Protein AF-A0A1G9Z323-F1 (afdb_monomer_lite)

Foldseek 3Di:
DDDDDPPPLVPVAPPLPPDPALLVSLLVSLVDFPPDPPDFQPFRPLVVQCVVPVPCPDPSNVSSVVSLVVQLVVQLVSLVVNVFPRSSVLSNVSSVLSNVLRVVCRVVSHRPSSVVSSVVNNVSSCVRNDDPVVVPPPDPDDDDDPPDDDDD

Secondary structure (DSSP, 8-state):
--PPPTT-GGGTS----S-S-HHHHHHHTTS-PPS-TTS-----HHHHHHHH---TTSTTHHHHHHHHHHHHHHHHHHHHHHT-SSHHHHHHHHHHHHHHHHHHHHHHT-TTHHHHHHHHHHHHHHHHHS-GGGTTT-PPP-PPP-------

pLDDT: mean 81.11, std 19.28, range [37.25, 98.56]

Organism: NCBI:txid1196353

Structure (mmCIF, N/CA/C/O backbone):
data_AF-A0A1G9Z323-F1
#
_entry.id   AF-A0A1G9Z323-F1
#
loop_
_atom_site.group_PDB
_atom_site.id
_atom_site.type_symbol
_atom_site.label_atom_id
_atom_site.label_alt_id
_atom_site.label_comp_id
_atom_site.label_asym_id
_atom_site.label_entity_id
_atom_site.label_seq_id
_atom_site.pdbx_PDB_in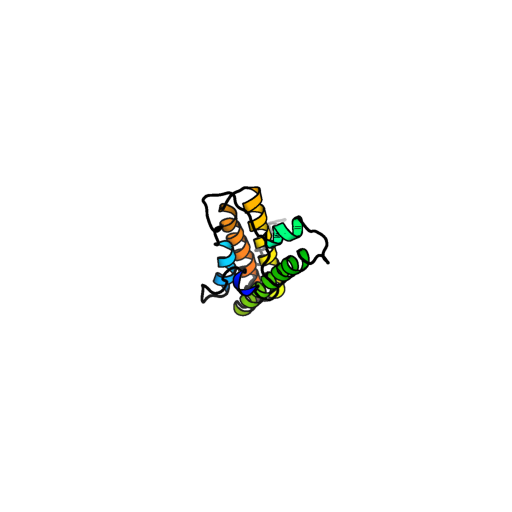s_code
_atom_site.Cartn_x
_atom_site.Cartn_y
_atom_site.Cartn_z
_atom_site.occupancy
_atom_site.B_iso_or_equiv
_atom_site.auth_seq_id
_atom_site.auth_comp_id
_atom_site.auth_asym_id
_atom_site.auth_atom_id
_atom_site.pdbx_PDB_model_num
ATOM 1 N N . MET A 1 1 ? 15.141 -8.769 -15.976 1.00 46.91 1 MET A N 1
ATOM 2 C CA . MET A 1 1 ? 14.398 -8.948 -14.710 1.00 46.91 1 MET A CA 1
ATOM 3 C C . MET A 1 1 ? 13.482 -10.142 -14.918 1.00 46.91 1 MET A C 1
ATOM 5 O O . MET A 1 1 ? 12.571 -10.039 -15.725 1.00 46.91 1 MET A O 1
ATOM 9 N N . VAL A 1 2 ? 13.796 -11.306 -14.347 1.00 49.12 2 VAL A N 1
ATOM 10 C CA . VAL A 1 2 ? 12.956 -12.503 -14.525 1.00 49.12 2 VAL A CA 1
ATOM 11 C C . VAL A 1 2 ? 11.829 -12.407 -13.503 1.00 49.12 2 VAL A C 1
ATOM 13 O O . VAL A 1 2 ? 12.080 -12.536 -12.307 1.00 49.12 2 VAL A O 1
ATOM 16 N N . LEU A 1 3 ? 10.610 -12.105 -13.957 1.00 46.03 3 LEU A N 1
ATOM 17 C CA . LEU A 1 3 ? 9.428 -12.215 -13.103 1.00 46.03 3 LEU A CA 1
ATOM 18 C C . LEU A 1 3 ? 9.233 -13.699 -12.746 1.00 46.03 3 LEU A C 1
ATOM 20 O O . LEU A 1 3 ? 9.379 -14.555 -13.624 1.00 46.03 3 LEU A O 1
ATOM 24 N N . PRO A 1 4 ? 8.935 -14.033 -11.482 1.00 43.94 4 PRO A N 1
ATOM 25 C CA . PRO A 1 4 ? 8.669 -15.412 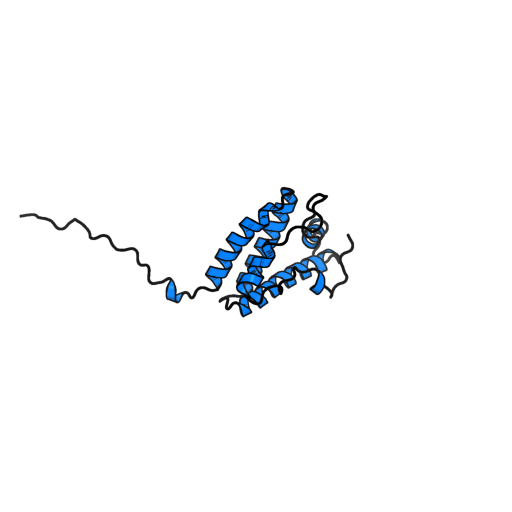-11.097 1.00 43.94 4 PRO A CA 1
ATOM 26 C C . PRO A 1 4 ? 7.428 -15.958 -11.832 1.00 43.94 4 PRO A C 1
ATOM 28 O O . PRO A 1 4 ? 6.552 -15.183 -12.226 1.00 43.94 4 PRO A O 1
ATOM 31 N N . PRO A 1 5 ? 7.334 -17.288 -12.026 1.00 37.25 5 PRO A N 1
ATOM 32 C CA . PRO A 1 5 ? 6.228 -17.902 -12.754 1.00 37.25 5 PRO A CA 1
ATOM 33 C C . PRO A 1 5 ? 4.869 -17.645 -12.069 1.00 37.25 5 PRO A C 1
ATOM 35 O O . PRO A 1 5 ? 4.803 -17.569 -10.835 1.00 37.25 5 PRO A O 1
ATOM 38 N N . PRO A 1 6 ? 3.775 -17.537 -12.848 1.00 39.00 6 PRO A N 1
ATOM 39 C CA . PRO A 1 6 ? 2.434 -17.295 -12.320 1.00 39.00 6 PRO A CA 1
ATOM 40 C C . PRO A 1 6 ? 2.014 -18.424 -11.367 1.00 39.00 6 PRO A C 1
ATOM 42 O O . PRO A 1 6 ? 2.184 -19.600 -11.677 1.00 39.00 6 PRO A O 1
ATOM 45 N N . GLY A 1 7 ? 1.488 -18.062 -10.191 1.00 37.47 7 GLY A N 1
ATOM 46 C CA . GLY A 1 7 ? 1.040 -19.012 -9.159 1.00 37.47 7 GLY A CA 1
ATOM 47 C C . GLY A 1 7 ? 1.891 -19.064 -7.882 1.00 37.47 7 GLY A C 1
ATOM 48 O O . GLY A 1 7 ? 1.507 -19.744 -6.941 1.00 37.47 7 GLY A O 1
ATOM 49 N N . ARG A 1 8 ? 3.010 -18.323 -7.801 1.00 44.72 8 ARG A N 1
ATOM 50 C CA . ARG A 1 8 ? 3.801 -18.129 -6.562 1.00 44.72 8 ARG A CA 1
ATOM 51 C C . ARG A 1 8 ? 3.848 -16.660 -6.113 1.00 44.72 8 ARG A C 1
ATOM 53 O O . ARG A 1 8 ? 4.917 -16.130 -5.826 1.00 44.72 8 ARG A O 1
ATOM 60 N N . ALA A 1 9 ? 2.704 -15.975 -6.076 1.00 42.34 9 ALA A N 1
ATOM 61 C CA . ALA A 1 9 ? 2.638 -14.619 -5.510 1.00 42.34 9 ALA A CA 1
ATOM 62 C C . ALA A 1 9 ? 2.824 -14.609 -3.977 1.00 42.34 9 ALA A C 1
ATOM 64 O O . ALA A 1 9 ? 3.216 -13.585 -3.420 1.00 42.34 9 ALA A O 1
ATOM 65 N N . ASP A 1 10 ? 2.632 -15.760 -3.317 1.00 43.06 10 ASP A N 1
ATOM 66 C CA . ASP A 1 10 ? 2.733 -15.926 -1.860 1.00 43.06 10 ASP A CA 1
ATOM 67 C C . ASP A 1 10 ? 4.076 -15.477 -1.269 1.00 43.06 10 ASP A C 1
ATOM 69 O O . ASP A 1 10 ? 4.110 -15.010 -0.137 1.00 43.06 10 ASP A O 1
ATOM 73 N N . GLY A 1 11 ? 5.172 -15.572 -2.031 1.00 41.16 11 GLY A N 1
ATOM 74 C CA . GLY A 1 11 ? 6.513 -15.183 -1.576 1.00 41.16 11 GLY A CA 1
ATOM 75 C C . GLY A 1 11 ? 6.977 -13.784 -1.996 1.00 41.16 11 GLY A C 1
ATOM 76 O O . GLY A 1 11 ? 8.078 -13.388 -1.613 1.00 41.16 11 GLY A O 1
ATOM 77 N N . LEU A 1 12 ? 6.199 -13.050 -2.806 1.00 51.47 12 LEU A N 1
ATOM 78 C CA . LEU A 1 12 ? 6.591 -11.718 -3.303 1.00 51.47 12 LEU A CA 1
ATOM 79 C C . LEU A 1 12 ? 5.801 -10.567 -2.690 1.00 51.47 12 LEU A C 1
ATOM 81 O O . LEU A 1 12 ? 6.217 -9.417 -2.812 1.00 51.47 12 LEU A O 1
ATOM 85 N N . LEU A 1 13 ? 4.688 -10.875 -2.031 1.00 56.59 13 LEU A N 1
ATOM 86 C CA . LEU A 1 13 ? 3.929 -9.895 -1.273 1.00 56.59 13 LEU A CA 1
ATOM 87 C C . LEU A 1 13 ? 4.669 -9.582 0.036 1.00 56.59 13 LEU A C 1
ATOM 89 O O . LEU A 1 13 ? 5.455 -10.402 0.524 1.00 56.59 13 LEU A O 1
ATOM 93 N N . PRO A 1 14 ? 4.475 -8.388 0.617 1.00 58.28 14 PRO A N 1
ATOM 94 C CA . PRO A 1 14 ? 4.957 -8.118 1.963 1.00 58.28 14 PRO A CA 1
ATOM 95 C C . PRO A 1 14 ? 4.448 -9.202 2.925 1.00 58.28 14 PRO A C 1
ATOM 97 O O . PRO A 1 14 ? 3.322 -9.659 2.752 1.00 58.28 14 PRO A O 1
ATOM 100 N N . SER A 1 15 ? 5.250 -9.634 3.909 1.00 58.53 15 SER A N 1
ATOM 101 C CA . SER A 1 15 ? 4.702 -10.470 4.989 1.00 58.53 15 SER A CA 1
ATOM 102 C C . SER A 1 15 ? 3.662 -9.621 5.706 1.00 58.53 15 SER A C 1
ATOM 104 O O . SER A 1 15 ? 3.999 -8.560 6.225 1.00 58.53 15 SER A O 1
ATOM 106 N N . LEU A 1 16 ? 2.400 -10.036 5.652 1.00 63.16 16 LEU A N 1
ATOM 107 C CA . LEU A 1 16 ? 1.292 -9.323 6.288 1.00 63.16 16 LEU A CA 1
ATOM 108 C C . LEU A 1 16 ? 0.919 -9.948 7.641 1.00 63.16 16 LEU A C 1
ATOM 110 O O . LEU A 1 16 ? -0.048 -9.524 8.262 1.00 63.16 16 LEU A O 1
ATOM 114 N N . GLU A 1 17 ? 1.643 -10.976 8.093 1.00 59.97 17 GLU A N 1
ATOM 115 C CA . GLU A 1 17 ? 1.216 -11.855 9.194 1.00 59.97 17 GLU A CA 1
ATOM 116 C C . GLU A 1 17 ? 2.086 -11.751 10.456 1.00 59.97 17 GLU A C 1
ATOM 118 O O . GLU A 1 17 ? 1.937 -12.545 11.381 1.00 59.97 17 GLU A O 1
ATOM 123 N N . ASP A 1 18 ? 2.963 -10.749 10.540 1.00 62.66 18 ASP A N 1
ATOM 124 C CA . ASP A 1 18 ? 3.936 -10.641 11.637 1.00 62.66 18 ASP A CA 1
ATOM 125 C C . ASP A 1 18 ? 3.304 -10.165 12.971 1.00 62.66 18 ASP A C 1
ATOM 127 O O . ASP A 1 18 ? 3.907 -10.302 14.035 1.00 62.66 18 ASP A O 1
ATOM 131 N N . SER A 1 19 ? 2.067 -9.650 12.944 1.00 70.44 19 SER A N 1
ATOM 132 C CA . SER A 1 19 ? 1.304 -9.206 14.123 1.00 70.44 19 SER A CA 1
ATOM 133 C C . SER A 1 19 ? 0.030 -10.031 14.315 1.00 70.44 19 SER A C 1
ATOM 135 O O . SER A 1 19 ? -0.594 -10.445 13.346 1.00 70.44 19 SER A O 1
ATOM 137 N N . ARG A 1 20 ? -0.415 -10.237 15.563 1.00 77.50 20 ARG A N 1
ATOM 138 C CA . ARG A 1 20 ? -1.744 -10.822 15.855 1.00 77.50 20 ARG A CA 1
ATOM 139 C C . ARG A 1 20 ? -2.885 -9.807 15.756 1.00 77.50 20 ARG A C 1
ATOM 141 O O . ARG A 1 20 ? -4.040 -10.219 15.753 1.00 77.50 20 ARG A O 1
ATOM 148 N N . ASP A 1 21 ? -2.570 -8.516 15.691 1.00 90.88 21 ASP A N 1
ATOM 149 C CA . ASP A 1 21 ? -3.542 -7.434 15.534 1.00 90.88 21 ASP A CA 1
ATOM 150 C C . ASP A 1 21 ? -3.726 -7.104 14.039 1.00 90.88 21 ASP A C 1
ATOM 152 O O . ASP A 1 21 ? -2.789 -6.589 13.421 1.00 90.88 21 ASP A O 1
ATOM 156 N N . PRO A 1 22 ? -4.909 -7.365 13.441 1.00 93.75 22 PRO A N 1
ATOM 157 C CA . PRO A 1 22 ? -5.188 -7.041 12.044 1.00 93.75 22 PRO A CA 1
ATOM 158 C C . PRO A 1 22 ? -5.015 -5.556 11.707 1.00 93.75 22 PRO A C 1
ATOM 160 O O . PRO A 1 22 ? -4.622 -5.237 10.588 1.00 93.75 22 PRO A O 1
ATOM 163 N N . ARG A 1 23 ? -5.269 -4.641 12.654 1.00 94.62 23 ARG A N 1
ATOM 164 C CA . ARG A 1 23 ? -5.029 -3.209 12.435 1.00 94.62 23 ARG A CA 1
ATOM 165 C C . ARG A 1 23 ? -3.541 -2.959 12.223 1.00 94.62 23 ARG A C 1
ATOM 167 O O . ARG A 1 23 ? -3.158 -2.322 11.247 1.00 94.62 23 ARG A O 1
ATOM 174 N N . GLU A 1 24 ? -2.707 -3.499 13.102 1.00 93.19 24 GLU A N 1
ATOM 175 C CA . GLU A 1 24 ? -1.256 -3.358 12.992 1.00 93.19 24 GLU A CA 1
ATOM 176 C C . GLU A 1 24 ? -0.695 -4.066 11.751 1.00 93.19 24 GLU A C 1
ATOM 178 O O . GLU A 1 24 ? 0.210 -3.538 11.115 1.00 93.19 24 GLU A O 1
ATOM 183 N N . GLN A 1 25 ? -1.270 -5.200 11.334 1.00 92.88 25 GLN A N 1
ATOM 184 C CA . GLN A 1 25 ? -0.898 -5.858 10.074 1.00 92.88 25 GLN A CA 1
ATOM 185 C C . GLN A 1 25 ? -1.069 -4.935 8.855 1.00 92.88 25 GLN A C 1
ATOM 187 O O . GLN A 1 25 ? -0.214 -4.936 7.971 1.00 92.88 25 GLN A O 1
ATOM 192 N N . LEU A 1 26 ? -2.142 -4.132 8.803 1.00 94.62 26 LEU A N 1
ATOM 193 C CA . LEU A 1 26 ? -2.359 -3.160 7.720 1.00 94.62 26 LEU A CA 1
ATOM 194 C C . LEU A 1 26 ? -1.310 -2.042 7.727 1.00 94.62 26 LEU A C 1
ATOM 196 O O . LEU A 1 26 ? -0.897 -1.583 6.663 1.00 94.62 26 LEU A O 1
ATOM 200 N N . LEU A 1 27 ? -0.877 -1.600 8.911 1.00 94.69 27 LEU A N 1
ATOM 201 C CA . LEU A 1 27 ? 0.096 -0.514 9.056 1.00 94.69 27 LEU A CA 1
ATOM 202 C C . LEU A 1 27 ? 1.533 -0.979 8.797 1.00 94.69 27 LEU A C 1
ATOM 204 O O . LEU A 1 27 ? 2.307 -0.257 8.167 1.00 94.69 27 LEU A O 1
ATOM 208 N N . ALA A 1 28 ? 1.871 -2.204 9.206 1.00 91.31 28 ALA A N 1
ATOM 209 C CA . ALA A 1 28 ? 3.203 -2.792 9.058 1.00 91.31 28 ALA A CA 1
ATOM 210 C C . ALA A 1 28 ? 3.681 -2.867 7.596 1.00 91.31 28 ALA A C 1
ATOM 212 O O . ALA A 1 28 ? 4.881 -2.883 7.316 1.00 91.31 28 ALA A O 1
ATOM 213 N N . VAL A 1 29 ? 2.750 -2.840 6.640 1.00 90.12 29 VAL A N 1
ATOM 214 C CA . VAL A 1 29 ? 3.031 -2.775 5.198 1.00 90.12 29 VAL A CA 1
ATOM 215 C C . VAL A 1 29 ? 3.920 -1.582 4.827 1.00 90.12 29 VAL A C 1
ATOM 217 O O . VAL A 1 29 ? 4.718 -1.677 3.891 1.00 90.12 29 VAL A O 1
ATOM 220 N N . PHE A 1 30 ? 3.820 -0.481 5.574 1.00 91.25 30 PHE A N 1
ATOM 221 C CA . PHE A 1 30 ? 4.542 0.768 5.324 1.00 91.25 30 PHE A CA 1
ATOM 222 C C . PHE A 1 30 ? 5.876 0.881 6.079 1.00 91.25 30 PHE A C 1
ATOM 224 O O . PHE A 1 30 ? 6.666 1.774 5.781 1.00 91.25 30 PHE A O 1
ATOM 231 N N . ASP A 1 31 ? 6.172 -0.044 6.997 1.00 84.56 31 ASP A N 1
ATOM 232 C CA . ASP A 1 31 ? 7.422 -0.044 7.777 1.00 84.56 31 ASP A CA 1
ATOM 233 C C . ASP A 1 31 ? 8.593 -0.683 7.019 1.00 84.56 31 ASP A C 1
ATOM 235 O O . ASP A 1 31 ? 9.750 -0.650 7.453 1.00 84.56 31 ASP A O 1
ATOM 239 N N . ARG A 1 32 ? 8.302 -1.325 5.884 1.00 70.69 32 ARG A N 1
ATOM 240 C CA . ARG A 1 32 ? 9.277 -2.139 5.172 1.00 70.69 32 ARG A CA 1
ATOM 241 C C . ARG A 1 32 ? 10.321 -1.266 4.488 1.00 70.69 32 ARG A C 1
ATOM 243 O O . ARG A 1 32 ? 10.065 -0.643 3.459 1.00 70.69 32 ARG A O 1
ATOM 250 N N . LYS A 1 33 ? 11.546 -1.325 5.005 1.00 66.31 33 LYS A N 1
ATOM 251 C CA . LYS A 1 33 ? 12.719 -0.783 4.317 1.00 66.31 33 LYS A CA 1
ATOM 252 C C . LYS A 1 33 ? 13.026 -1.594 3.048 1.00 66.31 33 LYS A C 1
ATOM 254 O O . LYS A 1 33 ? 12.846 -2.820 3.050 1.00 66.31 33 LYS A O 1
ATOM 259 N N . PRO A 1 34 ? 13.503 -0.951 1.967 1.00 60.59 34 PRO A N 1
ATOM 260 C CA . PRO A 1 34 ? 14.087 -1.665 0.837 1.00 60.59 34 PRO A CA 1
ATOM 261 C C . PRO A 1 34 ? 15.168 -2.637 1.340 1.00 60.59 34 PRO A C 1
ATOM 263 O O . PRO A 1 34 ? 15.962 -2.277 2.209 1.00 60.59 34 PRO A O 1
ATOM 266 N N . ARG A 1 35 ? 15.184 -3.880 0.838 1.00 53.75 35 ARG A N 1
ATOM 267 C CA . ARG A 1 35 ? 16.303 -4.800 1.104 1.00 53.75 35 ARG A CA 1
ATOM 268 C C . ARG A 1 35 ? 17.551 -4.269 0.391 1.00 53.75 35 ARG A C 1
ATOM 270 O O . ARG A 1 35 ? 17.429 -3.829 -0.748 1.00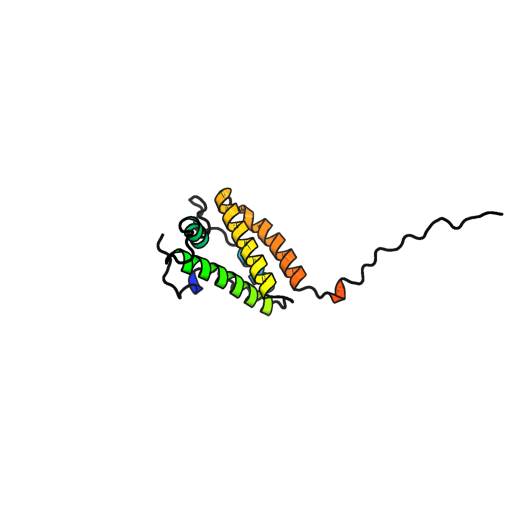 53.75 35 ARG A O 1
ATOM 277 N N . ASP A 1 36 ? 18.693 -4.358 1.071 1.00 53.56 36 ASP A N 1
ATOM 278 C CA . ASP A 1 36 ? 20.028 -3.907 0.652 1.00 53.56 36 ASP A CA 1
ATOM 279 C C . ASP A 1 36 ? 20.160 -2.385 0.456 1.00 53.56 36 ASP A C 1
ATOM 281 O O . ASP A 1 36 ? 19.875 -1.830 -0.602 1.00 53.56 36 ASP A O 1
ATOM 285 N N . THR A 1 37 ? 20.630 -1.698 1.501 1.00 56.72 37 THR A N 1
ATOM 286 C CA . THR A 1 37 ? 20.827 -0.236 1.535 1.00 56.72 37 THR A CA 1
ATOM 287 C C . THR A 1 37 ? 22.161 0.235 0.951 1.00 56.72 37 THR A C 1
ATOM 289 O O . THR A 1 37 ? 22.461 1.423 1.017 1.00 56.72 37 THR A O 1
ATOM 292 N N . ASP A 1 38 ? 22.958 -0.656 0.360 1.00 68.44 38 ASP A N 1
ATOM 293 C CA . ASP A 1 38 ? 24.254 -0.283 -0.224 1.00 68.44 38 ASP A CA 1
ATOM 294 C C . ASP A 1 38 ? 24.123 0.294 -1.652 1.00 68.44 38 ASP A C 1
ATOM 296 O O . ASP A 1 38 ? 25.120 0.672 -2.266 1.00 68.44 38 ASP A O 1
ATOM 300 N N . GLY A 1 39 ? 22.900 0.388 -2.201 1.00 78.50 39 GLY A N 1
ATOM 301 C CA . GLY A 1 39 ? 22.647 0.869 -3.564 1.00 78.50 39 GLY A CA 1
ATOM 302 C C . GLY A 1 39 ? 21.328 1.637 -3.761 1.00 78.50 39 GLY A C 1
ATOM 303 O O . GLY A 1 39 ? 20.545 1.794 -2.824 1.00 78.50 39 GLY A O 1
ATOM 304 N N . PRO A 1 40 ? 21.066 2.140 -4.987 1.00 85.12 40 PRO A N 1
ATOM 305 C CA . PRO A 1 40 ? 19.868 2.925 -5.294 1.00 85.12 40 PRO A CA 1
ATOM 306 C C . PRO A 1 40 ? 18.562 2.151 -5.084 1.00 85.12 40 PRO A C 1
ATOM 308 O O . PRO A 1 40 ? 18.471 0.966 -5.416 1.00 85.12 40 PRO A O 1
ATOM 311 N N . ILE A 1 41 ? 17.511 2.843 -4.640 1.00 85.94 41 ILE A N 1
ATOM 312 C CA . ILE A 1 41 ? 16.178 2.260 -4.449 1.00 85.94 41 ILE A CA 1
ATOM 313 C C . ILE A 1 41 ? 15.580 1.868 -5.804 1.00 85.94 41 ILE A C 1
ATOM 315 O O . ILE A 1 41 ? 15.277 2.710 -6.646 1.00 85.94 41 ILE A O 1
ATOM 319 N N . ARG A 1 42 ? 15.349 0.566 -6.004 1.00 85.00 42 ARG A N 1
ATOM 320 C CA . ARG A 1 42 ? 14.825 0.013 -7.270 1.00 85.00 42 ARG A CA 1
ATOM 321 C C . ARG A 1 42 ? 13.303 -0.107 -7.334 1.00 85.00 42 ARG A C 1
ATOM 323 O O . ARG A 1 42 ? 12.779 -0.476 -8.381 1.00 85.00 42 ARG A O 1
ATOM 330 N N . GLY A 1 43 ? 12.602 0.221 -6.252 1.00 86.50 43 GLY A N 1
ATOM 331 C CA . GLY A 1 43 ? 11.141 0.207 -6.202 1.00 86.50 43 GLY A CA 1
ATOM 332 C C . GLY A 1 43 ? 10.529 -1.192 -6.304 1.00 86.50 43 GLY A C 1
ATOM 333 O O . GLY A 1 43 ? 11.150 -2.192 -5.943 1.00 86.50 43 GLY A O 1
ATOM 334 N N . CYS A 1 44 ? 9.289 -1.257 -6.792 1.00 89.69 44 CYS A N 1
ATOM 335 C CA . CYS A 1 44 ? 8.552 -2.504 -6.981 1.00 89.69 44 CYS A CA 1
ATOM 336 C C . CYS A 1 44 ? 8.841 -3.086 -8.376 1.00 89.69 44 CYS A C 1
ATOM 338 O O . CYS A 1 44 ? 8.571 -2.416 -9.377 1.00 89.69 44 CYS A O 1
ATOM 340 N N . PRO A 1 45 ? 9.310 -4.344 -8.486 1.00 89.69 45 PRO A N 1
ATOM 341 C CA . PRO A 1 45 ? 9.607 -4.957 -9.781 1.00 89.69 45 PRO A CA 1
ATOM 342 C C . PRO A 1 45 ? 8.377 -5.057 -10.695 1.00 89.69 45 PRO A C 1
ATOM 344 O O . PRO A 1 45 ? 8.521 -4.979 -11.910 1.00 89.69 45 PRO A O 1
ATOM 347 N N . PHE A 1 46 ? 7.169 -5.181 -10.137 1.00 91.62 46 PHE A N 1
ATOM 348 C CA . PHE A 1 46 ? 5.939 -5.246 -10.928 1.00 91.62 46 PHE A CA 1
ATOM 349 C C . PHE A 1 46 ? 5.506 -3.890 -11.476 1.00 91.62 46 PHE A C 1
ATOM 351 O O . PHE A 1 46 ? 5.083 -3.828 -12.626 1.00 91.62 46 PHE A O 1
ATOM 358 N N . LEU A 1 47 ? 5.644 -2.810 -10.694 1.00 91.38 47 LEU A N 1
ATOM 359 C CA . LEU A 1 47 ? 5.392 -1.456 -11.201 1.00 91.38 47 LEU A CA 1
ATOM 360 C C . LEU A 1 47 ? 6.360 -1.139 -12.341 1.00 91.38 47 LEU A C 1
ATOM 362 O O . LEU A 1 47 ? 5.930 -0.717 -13.407 1.00 91.38 47 LEU A O 1
ATOM 366 N N . ASN A 1 48 ? 7.647 -1.438 -12.152 1.00 92.25 48 ASN A N 1
ATOM 367 C CA . ASN A 1 48 ? 8.654 -1.238 -13.191 1.00 92.25 48 ASN A CA 1
ATOM 368 C C . ASN A 1 48 ? 8.334 -2.056 -14.451 1.00 92.25 48 ASN A C 1
ATOM 370 O O . ASN A 1 48 ? 8.393 -1.530 -15.554 1.00 92.25 48 ASN A O 1
ATOM 374 N N . ALA A 1 49 ? 7.949 -3.328 -14.301 1.00 93.31 49 ALA A N 1
ATOM 375 C CA . ALA A 1 49 ? 7.578 -4.169 -15.437 1.00 93.31 49 ALA A CA 1
ATOM 376 C C . ALA A 1 49 ? 6.358 -3.630 -16.205 1.00 93.31 49 ALA A C 1
ATOM 378 O O . ALA A 1 49 ? 6.358 -3.671 -17.431 1.00 93.31 49 ALA A O 1
ATOM 379 N N . ALA A 1 50 ? 5.344 -3.115 -15.502 1.00 93.75 50 ALA A N 1
ATOM 380 C CA . ALA A 1 50 ? 4.161 -2.529 -16.130 1.00 93.75 50 ALA A CA 1
ATOM 381 C C . ALA A 1 50 ? 4.468 -1.206 -16.855 1.00 93.75 50 ALA A C 1
ATOM 383 O O . ALA A 1 50 ? 3.876 -0.931 -17.893 1.00 93.75 50 ALA A O 1
ATOM 384 N N . VAL A 1 51 ? 5.413 -0.410 -16.341 1.00 94.56 51 VAL A N 1
ATOM 385 C CA . VAL A 1 51 ? 5.884 0.822 -16.999 1.00 94.56 51 VAL A CA 1
ATOM 386 C C . VAL A 1 51 ? 6.659 0.510 -18.281 1.00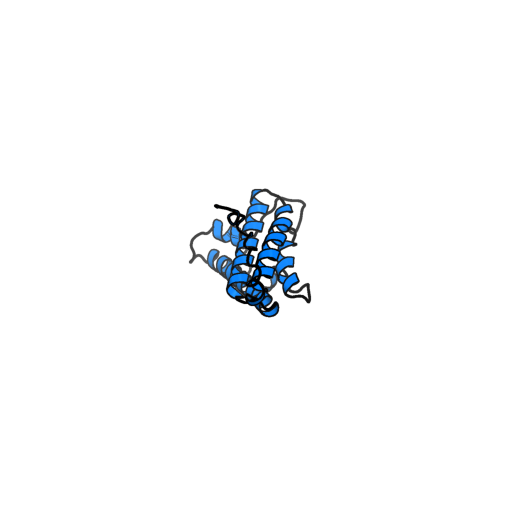 94.56 51 VAL A C 1
ATOM 388 O O . VAL A 1 51 ? 6.411 1.133 -19.308 1.00 94.56 51 VAL A O 1
ATOM 391 N N . GLU A 1 52 ? 7.576 -0.459 -18.236 1.00 95.75 52 GLU A N 1
ATOM 392 C CA . GLU A 1 52 ? 8.407 -0.835 -19.391 1.00 95.75 52 GLU A CA 1
ATOM 393 C C . GLU A 1 52 ? 7.617 -1.577 -20.479 1.00 95.75 52 GLU A C 1
ATOM 395 O O . GLU A 1 52 ? 7.988 -1.567 -21.652 1.00 95.75 52 GLU A O 1
ATOM 400 N N . VAL A 1 53 ? 6.528 -2.249 -20.098 1.00 96.62 53 VAL A N 1
ATOM 401 C CA . VAL A 1 53 ? 5.721 -3.069 -21.001 1.00 96.62 53 VAL A CA 1
ATOM 402 C C . VAL A 1 53 ? 4.241 -2.715 -20.837 1.00 96.62 53 VAL A C 1
ATOM 404 O O . VAL A 1 53 ? 3.542 -3.404 -20.099 1.00 96.62 53 VAL A O 1
ATOM 407 N N . PRO A 1 54 ? 3.743 -1.668 -21.517 1.00 94.19 54 PRO A N 1
ATOM 408 C CA . PRO A 1 54 ? 2.410 -1.115 -21.262 1.00 94.19 54 PRO A CA 1
ATOM 409 C C . PRO A 1 54 ? 1.253 -1.902 -21.899 1.00 94.19 54 PRO A C 1
ATOM 411 O O . PRO A 1 54 ? 0.097 -1.630 -21.584 1.00 94.19 54 PRO A O 1
ATOM 414 N N . ASP A 1 55 ? 1.527 -2.843 -22.809 1.00 96.81 55 ASP A N 1
ATOM 415 C CA . ASP A 1 55 ? 0.483 -3.662 -23.436 1.00 96.81 55 ASP A CA 1
ATOM 416 C C . ASP A 1 55 ? -0.137 -4.625 -22.401 1.00 96.81 55 ASP A C 1
ATOM 418 O O . ASP A 1 55 ? 0.563 -5.522 -21.913 1.00 96.81 55 ASP A O 1
ATOM 422 N N . PRO A 1 56 ? -1.438 -4.485 -22.076 1.00 93.06 56 PRO A N 1
ATOM 423 C CA . PRO A 1 56 ? -2.089 -5.294 -21.054 1.00 93.06 56 PRO A CA 1
ATOM 424 C C . PRO A 1 56 ? -2.138 -6.789 -21.385 1.00 93.06 56 PRO A C 1
ATOM 426 O O . PRO A 1 56 ? -2.175 -7.604 -20.458 1.00 93.06 56 PRO A O 1
ATOM 429 N N . GLU A 1 57 ? -2.090 -7.156 -22.669 1.00 94.88 57 GLU A N 1
ATOM 430 C CA . GLU A 1 57 ? -2.120 -8.549 -23.120 1.00 94.88 57 GLU A CA 1
ATOM 431 C C . GLU A 1 57 ? -0.727 -9.193 -23.137 1.00 94.88 57 GLU A C 1
ATOM 433 O O . GLU A 1 57 ? -0.601 -10.421 -23.227 1.00 94.88 57 GLU A O 1
ATOM 438 N N . HIS A 1 58 ? 0.333 -8.397 -22.966 1.00 96.19 58 HIS A N 1
ATOM 439 C CA . HIS A 1 58 ? 1.700 -8.890 -22.992 1.00 96.19 58 HIS A CA 1
ATOM 440 C C . HIS A 1 58 ? 1.979 -9.856 -21.819 1.00 96.19 58 HIS A C 1
ATOM 442 O O . HIS A 1 58 ? 1.627 -9.571 -20.665 1.00 96.19 58 HIS A O 1
ATOM 448 N N . PRO A 1 59 ? 2.693 -10.980 -22.045 1.00 94.06 59 PRO A N 1
ATOM 449 C CA . PRO A 1 59 ? 2.961 -11.997 -21.017 1.00 94.06 59 PRO A CA 1
ATOM 450 C C . PRO A 1 59 ? 3.751 -11.493 -19.797 1.00 94.06 59 PRO A C 1
ATOM 452 O O . PRO A 1 59 ? 3.729 -12.132 -18.750 1.00 94.06 59 PRO A O 1
ATOM 455 N N . VAL A 1 60 ? 4.433 -10.350 -19.915 1.00 90.69 60 VAL A N 1
ATOM 456 C CA . VAL A 1 60 ? 5.130 -9.665 -18.805 1.00 90.69 60 VAL A CA 1
ATOM 457 C C . VAL A 1 60 ? 4.191 -8.756 -18.007 1.00 90.69 60 VAL A C 1
ATOM 459 O O . VAL A 1 60 ? 4.298 -8.702 -16.782 1.00 90.69 60 VAL A O 1
ATOM 462 N N . HIS A 1 61 ? 3.250 -8.074 -18.667 1.00 93.56 61 HIS A N 1
ATOM 463 C CA . HIS A 1 61 ? 2.332 -7.147 -18.002 1.00 93.56 61 HIS A CA 1
ATOM 464 C C . HIS A 1 61 ? 1.273 -7.900 -17.187 1.00 93.56 61 HIS A C 1
ATOM 466 O O . HIS A 1 61 ? 0.969 -7.532 -16.051 1.00 93.56 61 HIS A O 1
ATOM 472 N N . ARG A 1 62 ? 0.735 -9.005 -17.723 1.00 94.56 62 ARG A N 1
ATOM 473 C CA . ARG A 1 62 ? -0.338 -9.775 -17.067 1.00 94.56 62 ARG A CA 1
ATOM 474 C C . ARG A 1 62 ? 0.006 -10.215 -15.630 1.00 94.56 62 ARG A C 1
ATOM 476 O O . ARG A 1 62 ? -0.817 -9.970 -14.746 1.00 94.56 62 ARG A O 1
ATOM 483 N N . PRO A 1 63 ? 1.185 -10.803 -15.336 1.00 92.75 63 PRO A N 1
ATOM 484 C CA . PRO A 1 63 ? 1.580 -11.125 -13.963 1.00 92.75 63 PRO A CA 1
ATOM 485 C C . PRO A 1 63 ? 1.748 -9.898 -13.062 1.00 92.75 63 PRO A C 1
ATOM 487 O O . PRO A 1 63 ? 1.401 -9.970 -11.885 1.00 92.75 63 PRO A O 1
ATOM 490 N N . ALA A 1 64 ? 2.243 -8.773 -13.592 1.00 92.75 64 ALA A N 1
ATOM 491 C CA . ALA A 1 64 ? 2.370 -7.533 -12.828 1.00 92.75 64 ALA A CA 1
ATOM 492 C C . ALA A 1 64 ? 0.999 -6.997 -12.399 1.00 92.75 64 ALA A C 1
ATOM 494 O O . ALA A 1 64 ? 0.777 -6.744 -11.214 1.00 92.75 64 ALA A O 1
ATOM 495 N N . ALA A 1 65 ? 0.044 -6.933 -13.328 1.00 94.06 65 ALA A N 1
ATOM 496 C CA . ALA A 1 65 ? -1.331 -6.551 -13.024 1.00 94.06 65 ALA A CA 1
ATOM 497 C C . ALA A 1 65 ? -2.004 -7.529 -12.043 1.00 94.06 65 ALA A C 1
ATOM 499 O O . ALA A 1 65 ? -2.709 -7.106 -11.126 1.00 94.06 65 ALA A O 1
ATOM 500 N N . ALA A 1 66 ? -1.775 -8.837 -12.201 1.00 93.69 66 ALA A N 1
ATOM 501 C CA . ALA A 1 66 ? -2.310 -9.853 -11.295 1.00 93.69 66 ALA A CA 1
ATOM 502 C C . ALA A 1 66 ? -1.760 -9.705 -9.869 1.00 93.69 66 ALA A C 1
ATOM 504 O O . ALA A 1 66 ? -2.529 -9.767 -8.914 1.00 93.69 66 ALA A O 1
ATOM 505 N N . TYR A 1 67 ? -0.458 -9.443 -9.718 1.00 94.06 67 TYR A N 1
ATOM 506 C CA . TYR A 1 67 ? 0.154 -9.180 -8.416 1.00 94.06 67 TYR A CA 1
ATOM 507 C C . TYR A 1 67 ? -0.473 -7.965 -7.726 1.00 94.06 67 TYR A C 1
ATOM 509 O O . TYR A 1 67 ? -0.773 -8.012 -6.535 1.00 94.06 67 TYR A O 1
ATOM 517 N N . LYS A 1 68 ? -0.710 -6.881 -8.473 1.00 94.00 68 LYS A N 1
ATOM 518 C CA . LYS A 1 68 ? -1.326 -5.664 -7.935 1.00 94.00 68 LYS A CA 1
ATOM 519 C C . LYS A 1 68 ? -2.743 -5.901 -7.410 1.00 94.00 68 LYS A C 1
ATOM 521 O O . LYS A 1 68 ? -3.046 -5.460 -6.306 1.00 94.00 68 LYS A O 1
ATOM 526 N N . LYS A 1 69 ? -3.555 -6.662 -8.150 1.00 96.12 69 LYS A N 1
ATOM 527 C CA . LYS A 1 69 ? -4.904 -7.078 -7.725 1.00 96.12 69 LYS A CA 1
ATOM 528 C C . LYS A 1 69 ? -4.871 -8.002 -6.509 1.00 96.12 69 LYS A C 1
ATOM 530 O O . LYS A 1 69 ? -5.669 -7.856 -5.593 1.00 96.12 69 LYS A O 1
ATOM 535 N N . GLU A 1 70 ? -3.942 -8.954 -6.488 1.00 95.31 70 GLU A N 1
ATOM 536 C CA . GLU A 1 70 ? -3.784 -9.863 -5.351 1.00 95.31 70 GLU A CA 1
ATOM 537 C C . GLU A 1 70 ? -3.369 -9.110 -4.081 1.00 95.31 70 GLU A C 1
ATOM 539 O O . GLU A 1 70 ? -3.843 -9.419 -2.990 1.00 95.31 70 GLU A O 1
ATOM 544 N N . PHE A 1 71 ? -2.526 -8.087 -4.215 1.00 94.75 71 PHE A N 1
ATOM 545 C CA . PHE A 1 71 ? -2.112 -7.265 -3.088 1.00 94.75 71 PHE A CA 1
ATOM 546 C C . PHE A 1 71 ? -3.285 -6.513 -2.449 1.00 94.75 71 PHE A C 1
ATOM 548 O O . PHE A 1 71 ? -3.462 -6.618 -1.234 1.00 94.75 71 PHE A O 1
ATOM 555 N N . SER A 1 72 ? -4.127 -5.826 -3.234 1.00 97.00 72 SER A N 1
ATOM 556 C CA . SER A 1 72 ? -5.310 -5.152 -2.675 1.00 97.00 72 SER A CA 1
ATOM 557 C C . SER A 1 72 ? -6.314 -6.146 -2.084 1.00 97.00 72 SER A C 1
ATOM 559 O O . SER A 1 72 ? -6.854 -5.901 -1.004 1.00 97.00 72 SER A O 1
ATOM 561 N N . ARG A 1 73 ? -6.478 -7.326 -2.701 1.00 97.25 73 ARG A N 1
ATOM 562 C CA . ARG A 1 73 ? -7.310 -8.417 -2.167 1.00 97.25 73 ARG A CA 1
ATOM 563 C C . ARG A 1 73 ? -6.869 -8.863 -0.768 1.00 97.25 73 ARG A C 1
ATOM 565 O O . ARG A 1 73 ? -7.717 -9.018 0.106 1.00 97.25 73 ARG A O 1
ATOM 572 N N . ARG A 1 74 ? -5.567 -9.039 -0.520 1.00 95.81 74 ARG A N 1
ATOM 573 C CA . ARG A 1 74 ? -5.063 -9.431 0.813 1.00 95.81 74 ARG A CA 1
ATOM 574 C C . ARG A 1 74 ? -5.222 -8.340 1.857 1.00 95.81 74 ARG A C 1
ATOM 576 O O . ARG A 1 74 ? -5.576 -8.631 2.997 1.00 95.81 74 ARG A O 1
ATOM 583 N N . LEU A 1 75 ? -5.000 -7.085 1.474 1.00 96.62 75 LEU A N 1
ATOM 584 C CA . LEU A 1 75 ? -5.272 -5.954 2.360 1.00 96.62 75 LEU A CA 1
ATOM 585 C C . LEU A 1 75 ? -6.754 -5.923 2.749 1.00 96.62 75 LEU A C 1
ATOM 587 O O . LEU A 1 75 ? -7.068 -5.746 3.923 1.00 96.62 75 LEU A O 1
ATOM 591 N N . ALA A 1 76 ? -7.658 -6.206 1.807 1.00 97.94 76 ALA A N 1
ATOM 592 C CA . ALA A 1 76 ? -9.084 -6.333 2.092 1.00 97.94 76 ALA A CA 1
ATOM 593 C C . ALA A 1 76 ? -9.406 -7.512 3.033 1.00 97.94 76 ALA A C 1
ATOM 595 O O . ALA A 1 76 ? -10.270 -7.398 3.901 1.00 97.94 76 ALA A O 1
ATOM 596 N N . GLU A 1 77 ? -8.711 -8.649 2.924 1.00 96.81 77 GLU A N 1
ATOM 597 C CA . GLU A 1 77 ? -8.865 -9.763 3.874 1.00 96.81 77 GLU A CA 1
ATOM 598 C C . GLU A 1 77 ? -8.487 -9.372 5.301 1.00 96.81 77 GLU A C 1
ATOM 600 O O . GLU A 1 77 ? -9.230 -9.663 6.242 1.00 96.81 77 GLU A O 1
ATOM 605 N N . ILE A 1 78 ? -7.373 -8.665 5.467 1.00 96.44 78 ILE A N 1
ATOM 606 C CA . ILE A 1 78 ? -6.930 -8.171 6.772 1.00 96.44 78 ILE A CA 1
ATOM 607 C C . ILE A 1 78 ? -7.898 -7.109 7.297 1.00 96.44 78 ILE A C 1
ATOM 609 O O . ILE A 1 78 ? -8.311 -7.186 8.452 1.00 96.44 78 ILE A O 1
ATOM 613 N N . ALA A 1 79 ? -8.322 -6.174 6.444 1.00 97.00 79 ALA A N 1
ATOM 614 C CA . ALA A 1 79 ? -9.317 -5.157 6.769 1.00 97.00 79 ALA A CA 1
ATOM 615 C C . ALA A 1 79 ? -10.626 -5.774 7.272 1.00 97.00 79 ALA A C 1
ATOM 617 O O . ALA A 1 79 ? -11.202 -5.307 8.253 1.00 97.00 79 ALA A O 1
ATOM 618 N N . ARG A 1 80 ? -11.065 -6.880 6.663 1.00 97.44 80 ARG A N 1
ATOM 619 C CA . ARG A 1 80 ? -12.250 -7.617 7.110 1.00 97.44 80 ARG A CA 1
ATOM 620 C C . ARG A 1 80 ? -12.050 -8.224 8.495 1.00 97.44 80 ARG A C 1
ATOM 622 O O . ARG A 1 80 ? -12.940 -8.112 9.331 1.00 97.44 80 ARG A O 1
ATOM 629 N N . ARG A 1 81 ? -10.876 -8.809 8.770 1.00 95.81 81 ARG A N 1
ATOM 630 C CA . ARG A 1 81 ? -10.517 -9.294 10.119 1.00 95.81 81 ARG A CA 1
ATOM 631 C C . ARG A 1 81 ? -10.438 -8.161 11.144 1.00 95.81 81 ARG A C 1
ATOM 633 O O . ARG A 1 81 ? -10.738 -8.394 12.308 1.00 95.81 81 ARG A O 1
ATOM 640 N N . ALA A 1 82 ? -10.058 -6.957 10.716 1.00 95.25 82 ALA A N 1
ATOM 641 C CA . ALA A 1 82 ? -10.009 -5.765 11.559 1.00 95.25 82 ALA A CA 1
ATOM 642 C C . ALA A 1 82 ? -11.400 -5.181 11.872 1.00 95.25 82 ALA A C 1
ATOM 644 O O . ALA A 1 82 ? -11.519 -4.380 12.792 1.00 95.25 82 ALA A O 1
ATOM 645 N N . GLY A 1 83 ? -12.446 -5.577 11.135 1.00 96.50 83 GLY A N 1
ATOM 646 C CA . GLY A 1 83 ? -13.802 -5.043 11.292 1.00 96.50 83 GLY A CA 1
ATOM 647 C C . GLY A 1 83 ? -14.094 -3.808 10.435 1.00 96.50 83 GLY A C 1
ATOM 648 O O . GLY A 1 83 ? -14.977 -3.025 10.777 1.00 96.50 83 GLY A O 1
ATOM 649 N N . ALA A 1 84 ? -13.367 -3.612 9.330 1.00 97.25 84 ALA A N 1
ATOM 650 C CA . ALA A 1 84 ? -13.632 -2.513 8.406 1.00 97.25 84 ALA A CA 1
ATOM 651 C C . ALA A 1 84 ? -15.040 -2.605 7.804 1.00 97.25 84 ALA A C 1
ATOM 653 O O . ALA A 1 84 ? -15.489 -3.678 7.398 1.00 97.25 84 ALA A O 1
ATOM 654 N N . ARG A 1 85 ? -15.714 -1.455 7.705 1.00 96.00 85 ARG A N 1
ATOM 655 C CA . ARG A 1 85 ? -17.071 -1.345 7.137 1.00 96.00 85 ARG A CA 1
ATOM 656 C C . ARG A 1 85 ? -17.128 -1.677 5.645 1.00 96.00 85 ARG A C 1
ATOM 658 O O . ARG A 1 85 ? -18.110 -2.247 5.187 1.00 96.00 85 ARG A O 1
ATOM 665 N N . ASP A 1 86 ? -16.081 -1.306 4.915 1.00 97.56 86 ASP A N 1
ATOM 666 C CA . ASP A 1 86 ? -15.897 -1.600 3.492 1.00 97.56 86 ASP A CA 1
ATOM 667 C C . ASP A 1 86 ? -14.456 -2.104 3.280 1.00 97.56 86 ASP A C 1
ATOM 669 O O . ASP A 1 86 ? -13.543 -1.312 3.011 1.00 97.56 86 ASP A O 1
ATOM 673 N N . PRO A 1 87 ? -14.206 -3.405 3.532 1.00 98.19 87 PRO A N 1
ATOM 674 C CA . PRO A 1 87 ? -12.867 -3.980 3.463 1.00 98.19 87 PRO A CA 1
ATOM 675 C C . PRO A 1 87 ? -12.236 -3.872 2.075 1.00 98.19 87 PRO A C 1
ATOM 677 O O . PRO A 1 87 ? -11.037 -3.627 1.968 1.00 98.19 87 PRO A O 1
ATOM 680 N N . GLU A 1 88 ? -13.027 -4.051 1.020 1.00 98.31 88 GLU A N 1
ATOM 681 C CA . GLU A 1 88 ? -12.593 -3.969 -0.370 1.00 98.31 88 GLU A CA 1
ATOM 682 C C . GLU A 1 88 ? -12.124 -2.553 -0.712 1.00 98.31 88 GLU A C 1
ATOM 684 O O . GLU A 1 88 ? -11.039 -2.385 -1.275 1.00 98.31 88 GLU A O 1
ATOM 689 N N . HIS A 1 89 ? -12.886 -1.531 -0.311 1.00 98.31 89 HIS A N 1
ATOM 690 C CA . HIS A 1 89 ? -12.492 -0.144 -0.526 1.00 98.31 89 HIS A CA 1
ATOM 691 C C . HIS A 1 89 ? -11.233 0.229 0.262 1.00 98.31 89 HIS A C 1
ATOM 693 O O . HIS A 1 89 ? -10.316 0.829 -0.303 1.00 98.31 89 HIS A O 1
ATOM 699 N N . LEU A 1 90 ? -11.147 -0.159 1.541 1.00 98.44 90 LEU A N 1
ATOM 700 C CA . LEU A 1 90 ? -9.948 0.091 2.347 1.00 98.44 90 LEU A CA 1
ATOM 701 C C . LEU A 1 90 ? -8.722 -0.624 1.759 1.00 98.44 90 LEU A C 1
ATOM 703 O O . LEU A 1 90 ? -7.646 -0.034 1.676 1.00 98.44 90 LEU A O 1
ATOM 707 N N . GLY A 1 91 ? -8.879 -1.874 1.318 1.00 97.94 91 GLY A N 1
ATOM 708 C CA . GLY A 1 91 ? -7.806 -2.646 0.695 1.00 97.94 91 GLY A CA 1
ATOM 709 C C . GLY A 1 91 ? -7.240 -1.970 -0.555 1.00 97.94 91 GLY A C 1
ATOM 710 O O . GLY A 1 91 ? -6.022 -1.891 -0.712 1.00 97.94 91 GLY A O 1
ATOM 711 N N . GLU A 1 92 ? -8.106 -1.421 -1.409 1.00 98.44 92 GLU A N 1
ATOM 712 C CA . GLU A 1 92 ? -7.689 -0.686 -2.607 1.00 98.44 92 GLU A CA 1
ATOM 713 C C . GLU A 1 92 ? -7.008 0.650 -2.265 1.00 98.44 92 GLU A C 1
ATOM 715 O O . GLU A 1 92 ? -5.959 0.970 -2.826 1.00 98.44 92 GLU A O 1
ATOM 720 N N . GLN A 1 93 ? -7.538 1.408 -1.297 1.00 98.56 93 GLN A N 1
ATOM 721 C CA . GLN A 1 93 ? -6.916 2.658 -0.840 1.00 98.56 93 GLN A CA 1
ATOM 722 C C . GLN A 1 93 ? -5.499 2.431 -0.301 1.00 98.56 93 GLN A C 1
ATOM 724 O O . GLN A 1 93 ? -4.573 3.172 -0.639 1.00 98.56 93 GLN A O 1
ATOM 729 N N . LEU A 1 94 ? -5.318 1.396 0.522 1.00 98.25 94 LEU A N 1
ATOM 730 C CA . LEU A 1 94 ? -4.015 1.048 1.083 1.00 98.25 94 LEU A CA 1
ATOM 731 C C . LEU A 1 94 ? -3.049 0.540 0.003 1.00 98.25 94 LEU A C 1
ATOM 733 O O . LEU A 1 94 ? -1.866 0.880 0.041 1.00 98.25 94 LEU A O 1
ATOM 737 N N . ALA A 1 95 ? -3.537 -0.213 -0.989 1.00 97.19 95 ALA A N 1
ATOM 738 C CA . ALA A 1 95 ? -2.722 -0.654 -2.121 1.00 97.19 95 ALA A CA 1
ATOM 739 C C . ALA A 1 95 ? -2.223 0.525 -2.970 1.00 97.19 95 ALA A C 1
ATOM 741 O O . ALA A 1 95 ? -1.038 0.574 -3.310 1.00 97.19 95 ALA A O 1
ATOM 742 N N . LEU A 1 96 ? -3.103 1.488 -3.260 1.00 97.94 96 LEU A N 1
ATOM 743 C CA . LEU A 1 96 ? -2.763 2.712 -3.985 1.00 97.94 96 LEU A CA 1
ATOM 744 C C . LEU A 1 96 ? -1.757 3.561 -3.205 1.00 97.94 96 LEU A C 1
ATOM 746 O O . LEU A 1 96 ? -0.780 4.048 -3.777 1.00 97.94 96 LEU A O 1
ATOM 750 N N . LEU A 1 97 ? -1.969 3.718 -1.896 1.00 97.56 97 LEU A N 1
ATOM 751 C CA . LEU A 1 97 ? -1.049 4.450 -1.032 1.00 97.56 97 LEU A CA 1
ATOM 752 C C . LEU A 1 97 ? 0.341 3.812 -1.051 1.00 97.56 97 LEU A C 1
ATOM 754 O O . LEU A 1 97 ? 1.325 4.520 -1.247 1.00 97.56 97 LEU A O 1
ATOM 758 N N . TYR A 1 98 ? 0.417 2.486 -0.926 1.00 94.81 98 TYR A N 1
ATOM 759 C CA . TYR A 1 98 ? 1.674 1.744 -0.992 1.00 94.81 98 TYR A CA 1
ATOM 760 C C . TYR A 1 98 ? 2.404 1.946 -2.324 1.00 94.81 98 TYR A C 1
ATOM 762 O O . TYR A 1 98 ? 3.609 2.195 -2.332 1.00 94.81 98 TYR A O 1
ATOM 770 N N . ASP A 1 99 ? 1.693 1.895 -3.453 1.00 94.75 99 ASP A N 1
ATOM 771 C CA . ASP A 1 99 ? 2.302 2.169 -4.759 1.00 94.75 99 ASP A CA 1
ATOM 772 C C . ASP A 1 99 ? 2.857 3.585 -4.851 1.00 94.75 99 ASP A C 1
ATOM 774 O O . ASP A 1 99 ? 3.970 3.778 -5.345 1.00 94.75 99 ASP A O 1
ATOM 778 N N . GLY A 1 100 ? 2.124 4.566 -4.319 1.00 94.75 100 GLY A N 1
ATOM 779 C CA . GLY A 1 100 ? 2.590 5.944 -4.210 1.00 94.75 100 GLY A CA 1
ATOM 780 C C . GLY A 1 100 ? 3.841 6.070 -3.340 1.00 94.75 100 GLY A C 1
ATOM 781 O O . GLY A 1 100 ? 4.785 6.767 -3.718 1.00 94.75 100 GLY A O 1
ATOM 782 N N . THR A 1 101 ? 3.892 5.362 -2.210 1.00 93.44 101 THR A N 1
ATOM 783 C CA . THR A 1 101 ? 5.073 5.298 -1.339 1.00 93.44 101 THR A CA 1
ATOM 784 C C . THR A 1 101 ? 6.276 4.749 -2.096 1.00 93.44 101 THR A C 1
ATOM 786 O O . THR A 1 101 ? 7.328 5.385 -2.117 1.00 93.44 101 THR A O 1
ATOM 789 N N . VAL A 1 102 ? 6.115 3.608 -2.770 1.00 90.69 102 VAL A N 1
ATOM 790 C CA . VAL A 1 102 ? 7.189 2.956 -3.525 1.00 90.69 102 VAL A CA 1
ATOM 791 C C . VAL A 1 102 ? 7.676 3.838 -4.674 1.00 90.69 102 VAL A C 1
ATOM 793 O O . VAL A 1 102 ? 8.881 4.041 -4.817 1.00 90.69 102 VAL A O 1
ATOM 796 N N . ALA A 1 103 ? 6.762 4.404 -5.464 1.00 92.56 103 ALA A N 1
ATOM 797 C CA . ALA A 1 103 ? 7.110 5.288 -6.572 1.00 92.56 103 ALA A CA 1
ATOM 798 C C . ALA A 1 103 ? 7.863 6.535 -6.085 1.00 92.56 103 ALA A C 1
ATOM 800 O O . ALA A 1 103 ? 8.881 6.917 -6.665 1.00 92.56 103 ALA A O 1
ATOM 801 N N . ARG A 1 104 ? 7.410 7.144 -4.981 1.00 93.38 104 ARG A N 1
ATOM 802 C CA . ARG A 1 104 ? 8.059 8.318 -4.388 1.00 93.38 104 ARG A CA 1
ATOM 803 C C . ARG A 1 104 ? 9.430 7.984 -3.804 1.00 93.38 104 ARG A C 1
ATOM 805 O O . ARG A 1 104 ? 10.359 8.764 -3.999 1.00 93.38 104 ARG A O 1
ATOM 812 N N . ALA A 1 105 ? 9.575 6.840 -3.133 1.00 90.75 105 ALA A N 1
ATOM 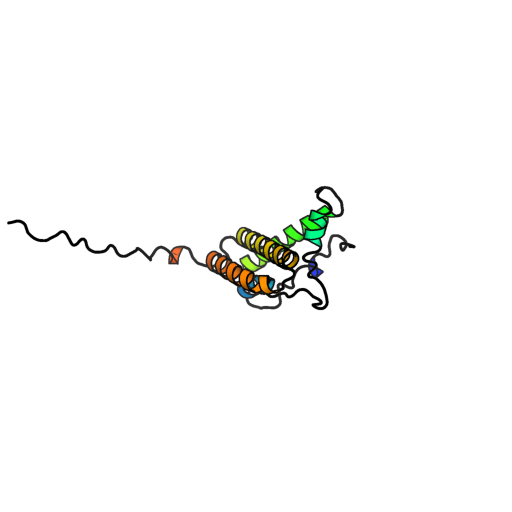813 C CA . ALA A 1 105 ? 10.859 6.367 -2.619 1.00 90.75 105 ALA A CA 1
ATOM 814 C C . ALA A 1 105 ? 11.881 6.189 -3.749 1.00 90.75 105 ALA A C 1
ATOM 816 O O . ALA A 1 105 ? 13.013 6.651 -3.633 1.00 90.75 105 ALA A O 1
ATOM 817 N N . THR A 1 106 ? 11.466 5.574 -4.861 1.00 89.88 106 THR A N 1
ATOM 818 C CA . THR A 1 106 ? 12.303 5.403 -6.056 1.00 89.88 106 THR A CA 1
ATOM 819 C C . THR A 1 106 ? 12.669 6.739 -6.693 1.00 89.88 106 THR A C 1
ATOM 821 O O . THR A 1 106 ? 13.844 6.980 -6.949 1.00 89.88 106 THR A O 1
ATOM 824 N N . ALA A 1 107 ? 11.696 7.629 -6.910 1.00 92.31 107 ALA A N 1
ATOM 825 C CA . ALA A 1 107 ? 11.933 8.919 -7.559 1.00 92.31 107 ALA A CA 1
ATOM 826 C C . ALA A 1 107 ? 12.871 9.833 -6.755 1.00 92.31 107 ALA A C 1
ATOM 828 O O . ALA A 1 107 ? 13.673 10.561 -7.335 1.00 92.31 107 ALA A O 1
ATOM 829 N N . LEU A 1 108 ? 12.771 9.798 -5.424 1.00 92.50 108 LEU A N 1
ATOM 830 C CA . LEU A 1 108 ? 13.603 10.601 -4.526 1.00 92.50 108 LEU A CA 1
ATOM 831 C C . LEU A 1 108 ? 14.879 9.884 -4.075 1.00 92.50 108 LEU A C 1
ATOM 833 O O . LEU A 1 108 ? 15.700 10.497 -3.397 1.00 92.50 108 LEU A O 1
ATOM 837 N N . ASN A 1 109 ? 15.023 8.597 -4.404 1.00 89.00 109 ASN A N 1
ATOM 838 C CA . ASN A 1 109 ? 16.048 7.714 -3.854 1.00 89.00 109 ASN A CA 1
ATOM 839 C C . ASN A 1 109 ? 16.166 7.845 -2.318 1.00 89.00 109 ASN A C 1
ATOM 841 O O . ASN A 1 109 ? 17.255 8.018 -1.775 1.00 89.00 109 ASN A O 1
ATOM 845 N N . SER A 1 110 ? 15.020 7.826 -1.628 1.00 86.94 110 SER A N 1
ATOM 846 C CA . SER A 1 110 ? 14.907 8.063 -0.183 1.00 86.94 110 SER A CA 1
ATOM 847 C C . SER A 1 110 ? 13.966 7.060 0.488 1.00 86.94 110 SER A C 1
ATOM 849 O O . SER A 1 110 ? 12.865 6.800 -0.001 1.00 86.94 110 SER A O 1
ATOM 851 N N . ASP A 1 111 ? 14.383 6.521 1.635 1.00 78.75 111 ASP A N 1
ATOM 852 C CA . ASP A 1 111 ? 13.647 5.529 2.428 1.00 78.75 111 ASP A CA 1
ATOM 853 C C . ASP A 1 111 ? 12.667 6.149 3.448 1.00 78.75 111 ASP A C 1
ATOM 855 O O . ASP A 1 111 ? 11.916 5.428 4.102 1.00 78.75 111 ASP A O 1
ATOM 859 N N . GLY A 1 112 ? 12.606 7.483 3.549 1.00 80.25 112 GLY A N 1
ATOM 860 C CA . GLY A 1 112 ? 11.772 8.194 4.527 1.00 80.25 112 GLY A CA 1
ATOM 861 C C . GLY A 1 112 ? 10.277 8.278 4.191 1.00 80.25 112 GLY A C 1
ATOM 862 O O . GLY A 1 112 ? 9.485 8.741 5.008 1.00 80.25 112 GLY A O 1
ATOM 863 N N . THR A 1 113 ? 9.857 7.844 3.002 1.00 85.12 113 THR A N 1
ATOM 864 C CA . THR A 1 113 ? 8.459 7.981 2.545 1.00 85.12 113 THR A CA 1
ATOM 865 C C . THR A 1 113 ? 7.483 7.045 3.266 1.00 85.12 113 THR A C 1
ATOM 867 O O . THR A 1 113 ? 6.291 7.350 3.330 1.00 85.12 113 THR A O 1
ATOM 870 N N . GLY A 1 114 ? 7.977 5.939 3.838 1.00 88.62 114 GLY A N 1
ATOM 871 C CA . GLY A 1 114 ? 7.161 4.955 4.556 1.00 88.62 114 GLY A CA 1
ATOM 872 C C . GLY A 1 114 ? 6.506 5.514 5.820 1.00 88.62 114 GLY A C 1
ATOM 873 O O . GLY A 1 114 ? 5.333 5.249 6.062 1.00 88.62 114 GLY A O 1
ATOM 874 N N . ALA A 1 115 ? 7.209 6.369 6.573 1.00 90.31 115 ALA A N 1
ATOM 875 C CA . ALA A 1 115 ? 6.685 6.952 7.812 1.00 90.31 115 ALA A CA 1
ATOM 876 C C . ALA A 1 115 ? 5.432 7.810 7.563 1.00 90.31 115 ALA A C 1
ATOM 878 O O . ALA A 1 115 ? 4.389 7.578 8.170 1.00 90.31 115 ALA A O 1
ATOM 879 N N . SER A 1 116 ? 5.493 8.737 6.601 1.00 93.88 116 SER A N 1
ATOM 880 C CA . SER A 1 116 ? 4.328 9.555 6.234 1.00 93.88 116 SER A CA 1
ATOM 881 C C . SER A 1 116 ? 3.190 8.716 5.645 1.00 93.88 116 SER A C 1
ATOM 883 O O . SER A 1 116 ? 2.020 8.999 5.886 1.00 93.88 116 SER A O 1
ATOM 885 N N . ALA A 1 117 ? 3.507 7.665 4.883 1.00 95.38 117 ALA A N 1
ATOM 886 C CA . ALA A 1 117 ? 2.487 6.762 4.359 1.00 95.38 117 ALA A CA 1
ATOM 887 C C . ALA A 1 117 ? 1.780 5.985 5.478 1.00 95.38 117 ALA A C 1
ATOM 889 O O . ALA A 1 117 ? 0.559 5.862 5.452 1.00 95.38 117 ALA A O 1
ATOM 890 N N . ARG A 1 118 ? 2.517 5.536 6.499 1.00 95.38 118 ARG A N 1
ATOM 891 C CA . ARG A 1 118 ? 1.945 4.889 7.684 1.00 95.38 118 ARG A CA 1
ATOM 892 C C . ARG A 1 118 ? 0.971 5.809 8.424 1.00 95.38 118 ARG A C 1
ATOM 894 O O . ARG A 1 118 ? -0.096 5.357 8.829 1.00 95.38 118 ARG A O 1
ATOM 901 N N . GLU A 1 119 ? 1.308 7.089 8.579 1.00 96.62 119 GLU A N 1
ATOM 902 C CA . GLU A 1 119 ? 0.423 8.082 9.209 1.00 96.62 119 GLU A CA 1
ATOM 903 C C . GLU A 1 119 ? -0.890 8.248 8.431 1.00 96.62 119 GLU A C 1
ATOM 905 O O . GLU A 1 119 ? -1.970 8.225 9.020 1.00 96.62 119 GLU A O 1
ATOM 910 N N . ILE A 1 120 ? -0.816 8.341 7.099 1.00 98.12 120 ILE A N 1
ATOM 911 C CA . ILE A 1 120 ? -2.006 8.407 6.236 1.00 98.12 120 ILE A CA 1
ATOM 912 C C . ILE A 1 120 ? -2.818 7.110 6.343 1.00 98.12 120 ILE A C 1
ATOM 914 O O . ILE A 1 120 ? -4.038 7.157 6.495 1.00 98.12 120 ILE A O 1
ATOM 918 N N . ALA A 1 121 ? -2.156 5.952 6.304 1.00 98.00 121 ALA A N 1
ATOM 919 C CA . ALA A 1 121 ? -2.803 4.653 6.435 1.00 98.00 121 ALA A CA 1
ATOM 920 C C . ALA A 1 121 ? -3.554 4.522 7.766 1.00 98.00 121 ALA A C 1
ATOM 922 O O . ALA A 1 121 ? -4.683 4.041 7.774 1.00 98.00 121 ALA A O 1
ATOM 923 N N . ALA A 1 122 ? -2.978 5.005 8.872 1.00 97.81 122 ALA A N 1
ATOM 924 C CA . ALA A 1 122 ? -3.640 5.010 10.174 1.00 97.81 122 ALA A CA 1
ATOM 925 C C . ALA A 1 122 ? -4.961 5.791 10.143 1.00 97.81 122 ALA A C 1
ATOM 927 O O . ALA A 1 122 ? -5.970 5.277 10.617 1.00 97.81 122 ALA A O 1
ATOM 928 N N . LEU A 1 123 ? -4.992 6.968 9.505 1.00 98.38 123 LEU A N 1
ATOM 929 C CA . LEU A 1 123 ? -6.225 7.751 9.348 1.00 98.38 123 LEU A CA 1
ATOM 930 C C . LEU A 1 123 ? -7.292 7.001 8.540 1.00 98.38 123 LEU A C 1
ATOM 932 O O . LEU A 1 123 ? -8.464 7.006 8.916 1.00 98.38 123 LEU A O 1
ATOM 936 N N . LEU A 1 124 ? -6.897 6.348 7.442 1.00 98.19 124 LEU A N 1
ATOM 937 C CA . LEU A 1 124 ? -7.811 5.572 6.598 1.00 98.19 124 LEU A CA 1
ATOM 938 C C . LEU A 1 124 ? -8.373 4.359 7.345 1.00 98.19 124 LEU A C 1
ATOM 940 O O . LEU A 1 124 ? -9.579 4.111 7.310 1.00 98.19 124 LEU A O 1
ATOM 944 N N . VAL A 1 125 ? -7.507 3.629 8.050 1.00 97.75 125 VAL A N 1
ATOM 945 C CA . VAL A 1 125 ? -7.895 2.461 8.842 1.00 97.75 125 VAL A CA 1
ATOM 946 C C . VAL A 1 125 ? -8.826 2.882 9.974 1.00 97.75 125 VAL A C 1
ATOM 948 O O . VAL A 1 125 ? -9.925 2.347 10.075 1.00 97.75 125 VAL A O 1
ATOM 951 N N . ASP A 1 126 ? -8.465 3.887 10.770 1.00 96.94 126 ASP A N 1
ATOM 952 C CA . ASP A 1 126 ? -9.296 4.345 11.887 1.00 96.94 126 ASP A CA 1
ATOM 953 C C . ASP A 1 126 ? -10.670 4.838 11.403 1.00 96.94 126 ASP A C 1
ATOM 955 O O . ASP A 1 126 ? -11.698 4.506 11.997 1.00 96.94 126 ASP A O 1
ATOM 959 N N . ALA A 1 127 ? -10.722 5.550 10.273 1.00 97.06 127 ALA A N 1
ATOM 960 C CA . ALA A 1 127 ? -11.983 5.956 9.658 1.00 97.06 127 ALA A CA 1
ATOM 961 C C . ALA A 1 127 ? -12.826 4.757 9.186 1.00 97.06 127 ALA A C 1
ATOM 963 O O . ALA A 1 127 ? -14.053 4.771 9.324 1.00 97.06 127 ALA A O 1
ATOM 964 N N . ALA A 1 128 ? -12.200 3.718 8.633 1.00 96.94 128 ALA A N 1
ATOM 965 C CA . ALA A 1 128 ? -12.884 2.514 8.168 1.00 96.94 128 ALA A CA 1
ATOM 966 C C . ALA A 1 128 ? -13.392 1.623 9.316 1.00 96.94 128 ALA A C 1
ATOM 968 O O . ALA A 1 128 ? -14.393 0.927 9.132 1.00 96.94 128 ALA A O 1
ATOM 969 N N . LEU A 1 129 ? -12.734 1.671 10.479 1.00 95.50 129 LEU A N 1
ATOM 970 C CA . LEU A 1 129 ? -13.109 0.939 11.694 1.00 95.50 129 LEU A CA 1
ATOM 971 C C . LEU A 1 129 ? -14.114 1.696 12.579 1.00 95.50 129 LEU A C 1
ATOM 973 O O . LEU A 1 129 ? -14.813 1.079 13.379 1.00 95.50 129 LEU A O 1
ATOM 977 N N . ALA A 1 130 ? -14.204 3.023 12.458 1.00 91.25 130 ALA A N 1
ATOM 978 C CA . ALA A 1 130 ? -15.129 3.822 13.254 1.00 91.25 130 ALA A CA 1
ATOM 979 C C . ALA A 1 130 ? -16.604 3.542 12.906 1.00 91.25 130 ALA A C 1
ATOM 981 O O . ALA A 1 130 ? -16.983 3.484 11.732 1.00 91.25 130 ALA A O 1
ATOM 982 N N . ASP A 1 131 ? -17.451 3.462 13.937 1.00 70.62 131 ASP A N 1
ATOM 983 C CA . ASP A 1 131 ? -18.907 3.387 13.796 1.00 70.62 131 ASP A CA 1
ATOM 984 C C . ASP A 1 131 ? -19.482 4.786 13.462 1.00 70.62 131 ASP A C 1
ATOM 986 O O . ASP A 1 131 ? -19.264 5.740 14.226 1.00 70.62 131 ASP A O 1
ATOM 990 N N . PRO A 1 132 ? -20.214 4.962 12.343 1.00 59.88 132 PRO A N 1
ATOM 991 C CA . PRO A 1 132 ? -20.851 6.234 11.999 1.00 59.88 132 PRO A CA 1
ATOM 992 C C . PRO A 1 132 ? -21.833 6.743 13.069 1.00 59.88 132 PRO A C 1
ATOM 994 O O . PRO A 1 132 ? -22.068 7.952 13.140 1.00 59.88 132 PRO A O 1
ATOM 997 N N . ALA A 1 133 ? -22.359 5.878 13.946 1.00 57.91 133 ALA A N 1
ATOM 998 C CA . ALA A 1 133 ? -23.254 6.288 15.030 1.00 57.91 133 ALA A CA 1
ATOM 999 C C . ALA A 1 133 ? -22.575 7.184 16.092 1.00 57.91 133 ALA A C 1
ATOM 1001 O O . ALA A 1 133 ? -23.254 7.953 16.772 1.00 57.91 133 ALA A O 1
ATOM 1002 N N . GLY A 1 134 ? -21.241 7.151 16.210 1.00 51.12 134 GLY A N 1
ATOM 1003 C CA . GLY A 1 134 ? -20.483 7.952 17.183 1.00 51.12 134 GLY A CA 1
ATOM 1004 C C . GLY A 1 134 ? -20.098 9.362 16.717 1.00 51.12 134 GLY A C 1
ATOM 1005 O O . GLY A 1 134 ? -19.660 10.179 17.527 1.00 51.12 134 GLY A O 1
ATOM 1006 N N . GLN A 1 135 ? -20.258 9.675 15.425 1.00 52.88 135 GLN A N 1
ATOM 1007 C CA . GLN A 1 135 ? -19.799 10.944 14.833 1.00 52.88 135 GLN A CA 1
ATOM 1008 C C . GLN A 1 135 ? -20.922 11.992 14.675 1.00 52.88 135 GLN A C 1
ATOM 1010 O O . GLN A 1 135 ? -20.642 13.168 14.452 1.00 52.88 135 GLN A O 1
ATOM 1015 N N . GLY A 1 136 ? -22.190 11.607 14.871 1.00 46.72 136 GLY A N 1
ATOM 1016 C CA . GLY A 1 136 ? -23.364 12.483 14.715 1.00 46.72 136 GLY A CA 1
ATOM 1017 C C . GLY A 1 136 ? -23.691 13.418 15.894 1.00 46.72 136 GLY A C 1
ATOM 1018 O O . GLY A 1 136 ? -24.604 14.233 15.780 1.00 46.72 136 GLY A O 1
ATOM 1019 N N . GLN A 1 137 ? -22.969 13.342 17.021 1.00 51.78 137 GLN A N 1
ATOM 1020 C CA . GLN A 1 137 ? -23.316 14.072 18.257 1.00 51.78 137 GLN A CA 1
ATOM 1021 C C . GLN A 1 137 ? -22.392 15.263 18.584 1.00 51.78 137 GLN A C 1
ATOM 1023 O O . GLN A 1 137 ? -22.469 15.815 19.679 1.00 51.78 137 GLN A O 1
ATOM 1028 N N . ARG A 1 138 ? -21.536 15.727 17.664 1.00 52.16 138 ARG A N 1
ATOM 1029 C CA . ARG A 1 138 ? -20.867 17.037 17.809 1.00 52.16 138 ARG A CA 1
ATOM 1030 C C . ARG A 1 138 ? -21.589 18.083 16.965 1.00 52.16 138 ARG A C 1
ATOM 1032 O O . ARG A 1 138 ? -21.103 18.506 15.924 1.00 52.16 138 ARG A O 1
ATOM 1039 N N . ARG A 1 139 ? -22.771 18.508 17.422 1.00 52.78 139 ARG A N 1
ATOM 1040 C CA . ARG A 1 139 ? -23.354 19.774 16.955 1.00 52.78 139 ARG A CA 1
ATOM 1041 C C . ARG A 1 139 ? -22.443 20.913 17.435 1.00 52.78 139 ARG A C 1
ATOM 1043 O O . ARG A 1 139 ? -22.177 20.956 18.637 1.00 52.78 139 ARG A O 1
ATOM 1050 N N . PRO A 1 140 ? -21.971 21.825 16.568 1.00 50.31 140 PRO A N 1
ATOM 1051 C CA . PRO A 1 140 ? -21.348 23.051 17.045 1.00 50.31 140 PRO A CA 1
ATOM 1052 C C . PRO A 1 140 ? -22.386 23.811 17.875 1.00 50.31 140 PRO A C 1
ATOM 1054 O O . PRO A 1 140 ? -23.543 23.949 17.465 1.00 50.31 140 PRO A O 1
ATOM 1057 N N . GLY A 1 141 ? -21.987 24.218 19.081 1.00 51.38 141 GLY A N 1
ATOM 1058 C CA . GLY A 1 141 ? -22.815 25.025 19.964 1.00 51.38 141 GLY A CA 1
ATOM 1059 C C . GLY A 1 141 ? -23.293 26.258 19.210 1.00 51.38 141 GLY A C 1
ATOM 1060 O O . GLY A 1 141 ? -22.495 26.996 18.640 1.00 51.38 141 GLY A O 1
ATOM 1061 N N . ARG A 1 142 ? -24.609 26.444 19.156 1.00 55.19 142 ARG A N 1
ATOM 1062 C CA . ARG A 1 142 ? -25.203 27.701 18.721 1.00 55.19 142 ARG A CA 1
ATOM 1063 C C . ARG A 1 142 ? -24.839 28.733 19.782 1.00 55.19 142 ARG A C 1
ATOM 1065 O O . ARG A 1 142 ? -25.350 28.637 20.897 1.00 55.19 142 ARG A O 1
ATOM 1072 N N . ASP A 1 143 ? -23.963 29.673 19.445 1.00 59.66 143 ASP A N 1
ATOM 1073 C CA . ASP A 1 143 ? -23.740 30.849 20.282 1.00 59.66 143 ASP A CA 1
ATOM 1074 C C . ASP A 1 143 ? -25.090 31.544 20.535 1.00 59.66 143 ASP A C 1
ATOM 1076 O O . ASP A 1 143 ? -25.898 31.679 19.604 1.00 59.66 143 ASP A O 1
ATOM 1080 N N . PRO A 1 144 ? -25.396 31.941 21.781 1.00 56.06 144 PRO A N 1
ATOM 1081 C CA . PRO A 1 144 ? -26.597 32.708 22.059 1.00 56.06 144 PRO A CA 1
ATOM 1082 C C . PRO A 1 144 ? -26.484 34.089 21.400 1.00 56.06 144 PRO A C 1
ATOM 1084 O O . PRO A 1 144 ? -25.522 34.823 21.613 1.00 56.06 144 PRO A O 1
ATOM 1087 N N . ASP A 1 145 ? -27.491 34.420 20.594 1.00 57.34 145 ASP A N 1
ATOM 1088 C CA . ASP A 1 145 ? -27.695 35.729 19.972 1.00 57.34 145 ASP A CA 1
ATOM 1089 C C . ASP A 1 145 ? -27.740 36.837 21.050 1.00 57.34 145 ASP A C 1
ATOM 1091 O O . ASP A 1 1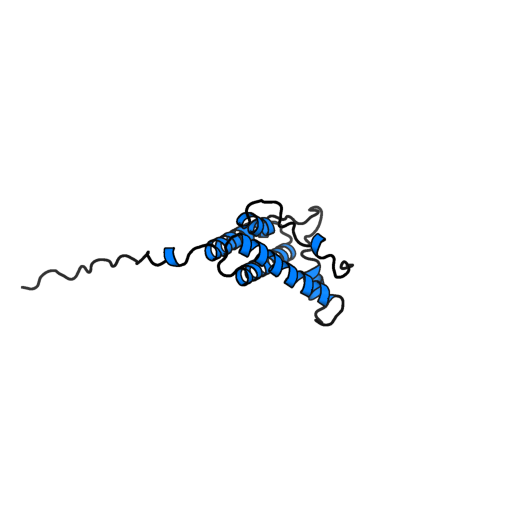45 ? -28.602 36.779 21.933 1.00 57.34 145 ASP A O 1
ATOM 1095 N N . PRO A 1 146 ? -26.849 37.848 21.020 1.00 58.62 146 PRO A N 1
ATOM 1096 C CA . PRO A 1 146 ? -26.861 38.939 21.992 1.00 58.62 146 PRO A CA 1
ATOM 1097 C C . PRO A 1 146 ? -27.897 40.039 21.686 1.00 58.62 146 PRO A C 1
ATOM 1099 O O . PRO A 1 146 ? -27.936 41.053 22.385 1.00 58.62 146 PRO A O 1
ATOM 1102 N N . SER A 1 147 ? -28.763 39.889 20.682 1.00 61.53 147 SER A N 1
ATOM 1103 C CA . SER A 1 147 ? -29.736 40.922 20.304 1.00 61.53 147 SER A CA 1
ATOM 1104 C C . SER A 1 147 ? -31.087 40.779 21.024 1.00 61.53 147 SER A C 1
ATOM 1106 O O . SER A 1 147 ? -32.130 40.553 20.409 1.00 61.53 147 SER A O 1
ATOM 1108 N N . GLY A 1 148 ? -31.086 40.964 22.343 1.00 56.22 148 GLY A N 1
ATOM 1109 C CA . GLY A 1 148 ? -32.292 40.909 23.176 1.00 56.22 148 GLY A CA 1
ATOM 1110 C C . GLY A 1 148 ? -32.305 41.941 24.297 1.00 56.22 148 GLY A C 1
ATOM 1111 O O . GLY A 1 148 ? -32.679 41.609 25.416 1.00 56.22 148 GLY A O 1
ATOM 1112 N N . ALA A 1 149 ? -31.867 43.177 24.039 1.00 52.53 149 ALA A N 1
ATOM 1113 C CA . ALA A 1 149 ? -31.905 44.245 25.034 1.00 52.53 149 ALA A CA 1
ATOM 1114 C C . ALA A 1 149 ? -32.522 45.541 24.479 1.00 52.53 149 ALA A C 1
ATOM 1116 O O . ALA A 1 149 ? -31.936 46.238 23.656 1.00 52.53 149 ALA A O 1
ATOM 1117 N N . ALA A 1 150 ? -33.696 45.851 25.033 1.00 51.81 150 ALA A N 1
ATOM 1118 C CA . ALA A 1 150 ? -34.260 47.177 25.268 1.00 51.81 150 ALA A CA 1
ATOM 1119 C C . ALA A 1 150 ? -34.559 48.084 24.059 1.00 51.81 150 ALA A C 1
ATOM 1121 O O . ALA A 1 150 ? -33.713 48.844 23.588 1.00 51.81 150 ALA A O 1
ATOM 1122 N N . ARG A 1 151 ? -35.850 48.177 23.712 1.00 52.41 151 ARG A N 1
ATOM 1123 C CA . ARG A 1 151 ? -36.472 49.464 23.368 1.00 52.41 151 ARG A CA 1
ATOM 1124 C C . ARG A 1 151 ? -37.760 49.633 24.180 1.00 52.41 151 ARG A C 1
ATOM 1126 O O . ARG A 1 151 ? -38.362 48.648 24.592 1.00 52.41 151 ARG A O 1
ATOM 1133 N N . ARG A 1 152 ? -37.997 50.899 24.507 1.00 56.75 152 ARG A N 1
ATOM 1134 C CA . ARG A 1 152 ? -38.870 51.468 25.539 1.00 56.75 152 ARG A CA 1
ATOM 1135 C C . ARG A 1 152 ? -40.348 51.379 25.198 1.00 56.75 152 ARG A C 1
ATOM 1137 O O . ARG A 1 152 ? -40.646 51.241 23.993 1.00 56.75 152 ARG A O 1
#

Sequence (152 aa):
MVLPPPGRADGLLPSLEDSRDPREQLLAVFDRKPRDTDGPIRGCPFLNAAVEVPDPEHPVHRPAAAYKKEFSRRLAEIARRAGARDPEHLGEQLALLYDGTVARATALNSDGTGASAREIAALLVDAALADPAGQGQRRPGRDPDPSGAARR

InterPro domains:
  IPR011075 Tetracyclin repressor-like, C-terminal domain [PF16925] (41-118)
  IPR036271 Tetracyclin repressor-like, C-terminal domain superfamily [SSF48498] (21-122)

Radius of gyration: 21.98 Å; chains: 1; bounding box: 63×70×49 Å